Protein AF-A0A1Y2UTF8-F1 (afdb_monomer)

Secondary structure (DSSP, 8-state):
-HHHHHHHHHH-TTHHHHHHHHHHHS--SS-HHHHHHHHHHHTTSS-TTSTTTT--EEEEEETT-SSS-HHHHHHHHHHHS-GGGEEEEEESSSTTTTTTTHHHHHHHHHHHTT------

Sequence (120 aa):
MGGILQWQFDHHQGHVHSFQDTVRYGPLQNREDLWGKVCDIIAGRTQPDSPLYKSKLLVFFGQIDDVVVGKETTEDILKLLPSDRLQVEYLPGGHGFPYPNSEKIIETILSFWGSKPSVL

Nearest PDB structures (foldseek):
  7cem-assembly1_B  TM=2.918E-01  e=3.334E-01  Escherichia coli K-12
  4yhs-assembly1_A  TM=3.683E-01  e=2.190E+00  Bradyrhizobium sp. BTAi1
  5gq9-assembly1_A  TM=3.963E-01  e=4.771E+00  Thermus thermophilus HB27
  5xp8-assembly1_A  TM=4.088E-01  e=5.091E+00  Thermus thermophilus HB27

Solvent-accessible surface area (backbone atoms only — not comparable to full-atom values): 7106 Å² total; per-residue (Å²): 118,67,69,63,57,49,45,36,68,75,68,37,84,62,45,61,59,53,54,51,43,48,69,74,71,40,86,83,68,94,47,61,72,60,51,40,56,53,27,31,20,28,72,51,76,39,61,81,87,41,92,47,34,61,41,72,47,80,48,78,28,24,72,63,17,85,83,56,48,44,68,64,52,48,57,55,48,54,76,59,32,64,68,96,38,54,46,79,46,76,41,80,40,30,82,68,22,65,72,88,38,46,69,63,51,50,55,50,52,35,50,72,75,68,43,78,81,78,83,128

Mean predicted aligned error: 6.4 Å

Radius of gyration: 17.62 Å; Cα contacts (8 Å, |Δi|>4): 113; chains: 1; bounding box: 42×38×42 Å

pLDDT: mean 89.89, std 12.12, range [36.66, 98.19]

Structure (mmCIF, N/CA/C/O backbone):
data_AF-A0A1Y2UTF8-F1
#
_entry.id   AF-A0A1Y2UTF8-F1
#
loop_
_atom_site.group_PDB
_atom_site.id
_atom_site.type_symbol
_atom_site.label_atom_id
_atom_site.label_alt_id
_atom_site.label_comp_id
_atom_site.label_asym_id
_atom_site.label_entity_id
_atom_site.label_seq_id
_atom_site.pdbx_PDB_ins_code
_atom_site.Cartn_x
_atom_site.Cartn_y
_atom_site.Cartn_z
_atom_site.occupancy
_atom_site.B_iso_or_equiv
_atom_site.auth_seq_id
_atom_site.auth_comp_id
_atom_site.auth_asym_id
_atom_site.auth_atom_id
_atom_site.pdbx_PDB_model_num
ATOM 1 N N . MET A 1 1 ? 13.084 -0.216 -20.218 1.00 53.50 1 MET A N 1
ATOM 2 C CA . MET A 1 1 ? 13.405 0.165 -18.823 1.00 53.50 1 MET A CA 1
ATOM 3 C C . MET A 1 1 ? 14.834 -0.178 -18.381 1.00 53.50 1 MET A C 1
ATOM 5 O O . MET A 1 1 ? 15.335 0.524 -17.518 1.00 53.50 1 MET A O 1
ATOM 9 N N . GLY A 1 2 ? 15.536 -1.156 -18.978 1.00 65.50 2 GLY A N 1
ATOM 10 C CA . GLY A 1 2 ? 16.884 -1.550 -18.518 1.00 65.50 2 GLY A CA 1
ATOM 11 C C . GLY A 1 2 ? 17.983 -0.473 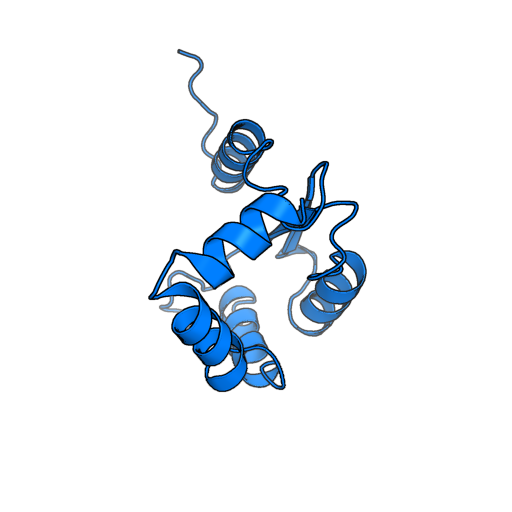-18.579 1.00 65.50 2 GLY A C 1
ATOM 12 O O . GLY A 1 2 ? 18.856 -0.466 -17.724 1.00 65.50 2 GLY A O 1
ATOM 13 N N . GLY A 1 3 ? 17.930 0.474 -19.525 1.00 80.50 3 GLY A N 1
ATOM 14 C CA . GLY A 1 3 ? 18.994 1.480 -19.688 1.00 80.50 3 GLY A CA 1
ATOM 15 C C . GLY A 1 3 ? 19.106 2.497 -18.544 1.00 80.50 3 GLY A C 1
ATOM 16 O O . GLY A 1 3 ? 20.210 2.883 -18.180 1.00 80.50 3 GLY A O 1
ATOM 17 N N . ILE A 1 4 ? 17.981 2.903 -17.946 1.00 80.31 4 ILE A N 1
ATOM 18 C CA . ILE A 1 4 ? 17.981 3.835 -16.802 1.00 80.31 4 ILE A CA 1
ATOM 19 C C . ILE A 1 4 ? 18.477 3.121 -15.545 1.00 80.31 4 ILE A C 1
ATOM 21 O O . ILE A 1 4 ? 19.287 3.679 -14.811 1.00 80.31 4 ILE A O 1
ATOM 25 N N . LEU A 1 5 ? 18.035 1.877 -15.333 1.00 80.81 5 LEU A N 1
ATOM 26 C CA . LEU A 1 5 ? 18.507 1.056 -14.221 1.00 80.81 5 LEU A CA 1
ATOM 27 C C . LEU A 1 5 ? 20.024 0.853 -14.321 1.00 80.81 5 LEU A C 1
ATOM 29 O O . LEU A 1 5 ? 20.749 1.136 -13.376 1.00 80.81 5 LEU A O 1
ATOM 33 N N . GLN A 1 6 ? 20.512 0.455 -15.499 1.00 87.62 6 GLN A N 1
ATOM 34 C CA . GLN A 1 6 ? 21.941 0.273 -15.744 1.00 87.62 6 GLN A CA 1
ATOM 35 C C . GLN A 1 6 ? 22.725 1.567 -15.498 1.00 87.62 6 GLN A C 1
ATOM 37 O O . GLN A 1 6 ? 23.738 1.547 -14.809 1.00 87.62 6 GLN A O 1
ATOM 42 N N . TRP A 1 7 ? 22.215 2.713 -15.962 1.00 91.38 7 TRP A N 1
ATOM 43 C CA . TRP A 1 7 ? 22.840 4.003 -15.677 1.00 91.38 7 TRP A CA 1
ATOM 44 C C . TRP A 1 7 ? 22.957 4.279 -14.169 1.00 91.38 7 TRP A C 1
ATOM 46 O O . TRP A 1 7 ? 23.999 4.766 -13.733 1.00 91.38 7 TRP A O 1
ATOM 56 N N . GLN A 1 8 ? 21.934 3.948 -13.368 1.00 89.75 8 GLN A N 1
ATOM 57 C CA . GLN A 1 8 ? 21.980 4.110 -11.909 1.00 89.75 8 GLN A CA 1
ATOM 58 C C . GLN A 1 8 ? 23.057 3.224 -11.275 1.00 89.75 8 GLN A C 1
ATOM 60 O O . GLN A 1 8 ? 23.785 3.700 -10.407 1.00 89.75 8 GLN A O 1
ATOM 65 N N . PHE A 1 9 ? 23.198 1.977 -11.729 1.00 87.31 9 PHE A N 1
ATOM 66 C CA . PHE A 1 9 ? 24.274 1.089 -11.280 1.00 87.31 9 PHE A CA 1
ATOM 67 C C . PHE A 1 9 ? 25.664 1.613 -11.662 1.00 87.31 9 PHE A C 1
ATOM 69 O O . PHE A 1 9 ? 26.579 1.552 -10.844 1.00 87.31 9 PHE A O 1
ATOM 76 N N . ASP A 1 10 ? 25.809 2.165 -12.865 1.00 91.94 10 ASP A N 1
ATOM 77 C CA . ASP A 1 10 ? 27.105 2.593 -13.395 1.00 91.94 10 ASP A CA 1
ATOM 78 C C . ASP A 1 10 ? 27.557 3.964 -12.858 1.00 91.94 10 ASP A C 1
ATOM 80 O O . ASP A 1 10 ? 28.753 4.202 -12.688 1.00 91.94 10 ASP A O 1
ATOM 84 N N . HIS A 1 11 ? 26.622 4.886 -12.596 1.00 92.19 11 HIS A N 1
ATOM 85 C CA . HIS A 1 11 ? 26.945 6.299 -12.344 1.00 92.19 11 HIS A CA 1
ATOM 86 C C . HIS A 1 11 ? 26.476 6.819 -10.983 1.00 92.19 11 HIS A C 1
ATOM 88 O O . HIS A 1 11 ? 27.074 7.758 -10.452 1.00 92.19 11 HIS A O 1
ATOM 94 N N . HIS A 1 12 ? 25.432 6.242 -10.383 1.00 89.69 12 HIS A N 1
ATOM 95 C CA . HIS A 1 12 ? 24.923 6.718 -9.101 1.00 89.69 12 HIS A CA 1
ATOM 96 C C . HIS A 1 12 ? 25.586 5.955 -7.949 1.00 89.69 12 HIS A C 1
ATOM 98 O O . HIS A 1 12 ? 25.115 4.901 -7.526 1.00 89.69 12 HIS A O 1
ATOM 104 N N . GLN A 1 13 ? 26.659 6.529 -7.394 1.00 90.94 13 GLN A N 1
ATOM 105 C CA . GLN A 1 13 ? 27.495 5.910 -6.349 1.00 90.94 13 GLN A CA 1
ATOM 106 C C . GLN A 1 13 ? 26.706 5.407 -5.124 1.00 90.94 13 GLN A C 1
ATOM 108 O O . GLN A 1 13 ? 27.098 4.434 -4.488 1.00 90.94 13 GLN A O 1
ATOM 113 N N . GLY A 1 14 ? 25.566 6.030 -4.802 1.00 90.88 14 GLY A N 1
ATOM 114 C CA . GLY A 1 1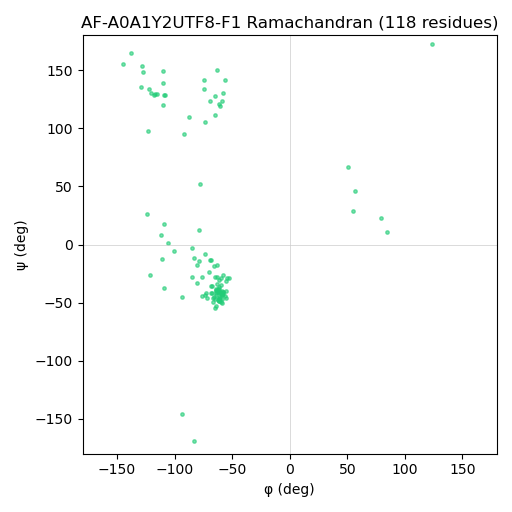4 ? 24.706 5.587 -3.701 1.00 90.88 14 GLY A CA 1
ATOM 115 C C . GLY A 1 14 ? 23.779 4.414 -4.037 1.00 90.88 14 GLY A C 1
ATOM 116 O O . GLY A 1 14 ? 23.263 3.778 -3.127 1.00 90.88 14 GLY A O 1
ATOM 117 N N . HIS A 1 15 ? 23.542 4.109 -5.318 1.00 89.75 15 HIS A N 1
ATOM 118 C CA . HIS A 1 15 ? 22.450 3.218 -5.728 1.00 89.75 15 HIS A CA 1
ATOM 119 C C . HIS A 1 15 ? 22.679 1.781 -5.261 1.00 89.75 15 HIS A C 1
ATOM 121 O O . HIS A 1 15 ? 21.782 1.175 -4.682 1.00 89.75 15 HIS A O 1
ATOM 127 N N . VAL A 1 16 ? 23.897 1.265 -5.451 1.00 89.25 16 VAL A N 1
ATOM 128 C CA . VAL A 1 16 ? 24.257 -0.104 -5.056 1.00 89.25 16 VAL A CA 1
ATOM 129 C C . VAL A 1 16 ? 24.088 -0.299 -3.552 1.00 89.25 16 VAL A C 1
ATOM 131 O O . VAL A 1 16 ? 23.463 -1.268 -3.126 1.00 89.25 16 VAL A O 1
ATOM 134 N N . HIS A 1 17 ? 24.594 0.639 -2.749 1.00 90.94 17 HIS A N 1
ATOM 135 C CA . HIS A 1 17 ? 24.482 0.573 -1.294 1.00 90.94 17 HIS A CA 1
ATOM 136 C C . HIS A 1 17 ? 23.031 0.678 -0.830 1.00 90.94 17 HIS A C 1
ATOM 138 O O . HIS A 1 17 ? 22.582 -0.159 -0.053 1.00 90.94 17 HIS A O 1
ATOM 144 N N . SER A 1 18 ? 22.264 1.636 -1.360 1.00 88.44 18 SER A N 1
ATOM 145 C CA . SER A 1 18 ? 20.845 1.761 -1.022 1.00 88.44 18 SER A CA 1
ATOM 146 C C . SER A 1 18 ? 20.060 0.501 -1.387 1.00 88.44 18 SER A C 1
ATOM 148 O O . SER A 1 18 ? 19.275 0.024 -0.575 1.00 88.44 18 SER A O 1
ATOM 150 N N . PHE A 1 19 ? 20.302 -0.091 -2.560 1.00 86.19 19 PHE A N 1
ATOM 151 C CA . PHE A 1 19 ? 19.653 -1.340 -2.956 1.00 86.19 19 PHE A CA 1
ATOM 152 C C . PHE A 1 19 ? 20.007 -2.492 -2.002 1.00 86.19 19 PHE A C 1
ATOM 154 O O . PHE A 1 19 ? 19.114 -3.173 -1.499 1.00 86.19 19 PHE A O 1
ATOM 161 N N . GLN A 1 20 ? 21.288 -2.678 -1.675 1.00 88.62 20 GLN A N 1
ATOM 162 C CA . GLN A 1 20 ? 21.722 -3.697 -0.710 1.00 88.62 20 GLN A CA 1
ATOM 163 C C . GLN A 1 20 ? 21.067 -3.516 0.663 1.00 88.62 20 GLN A C 1
ATOM 165 O O . GLN A 1 20 ? 20.628 -4.494 1.271 1.00 88.62 20 GLN A O 1
ATOM 170 N N . ASP A 1 21 ? 20.953 -2.276 1.131 1.00 90.31 21 ASP A N 1
ATOM 171 C CA . ASP A 1 21 ? 20.328 -1.963 2.410 1.00 90.31 21 ASP A CA 1
ATOM 172 C C . ASP A 1 21 ? 18.825 -2.256 2.404 1.00 90.31 21 ASP A C 1
ATOM 174 O O . ASP A 1 21 ? 18.312 -2.767 3.400 1.00 90.31 21 ASP A O 1
ATOM 178 N N . THR A 1 22 ? 18.116 -2.039 1.287 1.00 84.88 22 THR A N 1
ATOM 179 C CA . THR A 1 22 ? 16.706 -2.465 1.180 1.00 84.88 22 THR A CA 1
ATOM 180 C C . THR A 1 22 ? 16.551 -3.975 1.314 1.00 84.88 22 THR A C 1
ATOM 182 O O . THR A 1 22 ? 15.609 -4.432 1.954 1.00 84.88 22 THR A O 1
ATOM 185 N N . VAL A 1 23 ? 17.497 -4.758 0.791 1.00 84.44 23 VAL A N 1
ATOM 186 C CA . VAL A 1 23 ? 17.468 -6.220 0.920 1.00 84.44 23 VAL A CA 1
ATOM 187 C C . VAL A 1 23 ? 17.820 -6.652 2.342 1.00 84.44 23 VAL A C 1
ATOM 189 O O . VAL A 1 23 ? 17.171 -7.530 2.907 1.00 84.44 23 VAL A O 1
ATOM 192 N N . ARG A 1 24 ? 18.846 -6.038 2.938 1.00 83.69 24 ARG A N 1
ATOM 193 C CA . ARG A 1 24 ? 19.374 -6.438 4.247 1.00 83.69 24 ARG A CA 1
ATOM 194 C C . ARG A 1 24 ? 18.499 -5.981 5.411 1.00 83.69 24 ARG A C 1
ATOM 196 O O . ARG A 1 24 ? 18.299 -6.740 6.356 1.00 83.69 24 ARG A O 1
ATOM 203 N N . TYR A 1 25 ? 18.046 -4.735 5.376 1.00 83.69 25 TYR A N 1
ATOM 204 C CA . TYR A 1 25 ? 17.350 -4.090 6.490 1.00 83.69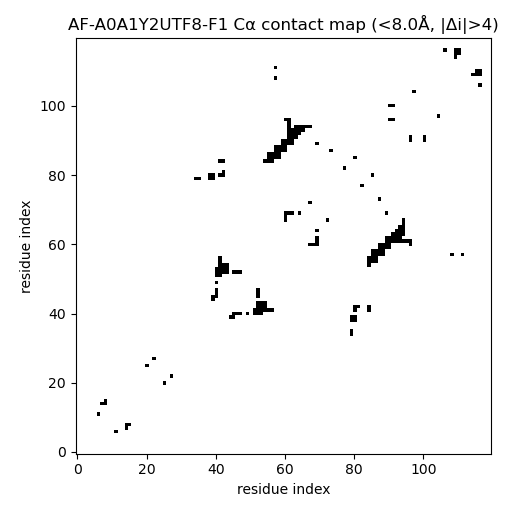 25 TYR A CA 1
ATOM 205 C C . TYR A 1 25 ? 15.873 -3.840 6.199 1.00 83.69 25 TYR A C 1
ATOM 207 O O . TYR A 1 25 ? 15.117 -3.528 7.121 1.00 83.69 25 TYR A O 1
ATOM 215 N N . GLY A 1 26 ? 15.444 -3.983 4.943 1.00 77.94 26 GLY A N 1
ATOM 216 C CA . GLY A 1 26 ? 14.052 -3.798 4.575 1.00 77.94 26 GLY A CA 1
ATOM 217 C C . GLY A 1 26 ? 13.133 -4.818 5.252 1.00 77.94 26 GLY A C 1
ATOM 218 O O . GLY A 1 26 ? 13.523 -5.954 5.546 1.00 77.94 26 GLY A O 1
ATOM 219 N N . PRO A 1 27 ? 11.874 -4.442 5.512 1.00 75.00 27 PRO A N 1
ATOM 220 C CA . PRO A 1 27 ? 10.878 -5.331 6.090 1.00 75.00 27 PRO A CA 1
ATOM 221 C C . PRO A 1 27 ? 10.310 -6.307 5.038 1.00 75.00 27 PRO A C 1
ATOM 223 O O . PRO A 1 27 ? 9.100 -6.401 4.884 1.00 75.00 27 PRO A O 1
ATOM 226 N N . LEU A 1 28 ? 11.175 -7.020 4.308 1.00 69.88 28 LEU A N 1
ATOM 227 C CA . LEU A 1 28 ? 10.790 -7.816 3.134 1.00 69.88 28 LEU A CA 1
ATOM 228 C C . LEU A 1 28 ? 10.100 -9.146 3.469 1.00 69.88 28 LEU A C 1
ATOM 230 O O . LEU A 1 28 ? 9.333 -9.649 2.659 1.00 69.88 28 LEU A O 1
ATOM 234 N N . GLN A 1 29 ? 10.391 -9.742 4.629 1.00 77.12 29 GLN A N 1
ATOM 235 C CA . GLN A 1 29 ? 9.881 -11.062 5.020 1.00 77.12 29 GLN A CA 1
ATOM 236 C C . GLN A 1 29 ? 9.602 -11.127 6.524 1.00 77.12 29 GLN A C 1
ATOM 238 O O . GLN A 1 29 ? 10.242 -10.413 7.304 1.00 77.12 29 GLN A O 1
ATOM 243 N N . ASN A 1 30 ? 8.698 -12.028 6.924 1.00 81.62 30 ASN A N 1
ATOM 244 C CA . ASN A 1 30 ? 8.388 -12.364 8.320 1.00 81.62 30 ASN A CA 1
ATOM 245 C C . ASN A 1 30 ? 7.963 -11.143 9.159 1.00 81.62 30 ASN A C 1
ATOM 247 O O . ASN A 1 30 ? 8.491 -10.894 10.248 1.00 81.62 30 ASN A O 1
ATOM 251 N N . ARG A 1 31 ? 7.071 -10.309 8.612 1.00 85.56 31 ARG A N 1
ATOM 252 C CA . ARG A 1 31 ? 6.583 -9.071 9.254 1.00 85.56 31 ARG A CA 1
ATOM 253 C C . ARG A 1 31 ? 5.114 -9.136 9.657 1.00 85.56 31 ARG A C 1
ATOM 255 O O . ARG A 1 31 ? 4.572 -8.129 10.110 1.00 85.56 31 ARG A O 1
ATOM 262 N N . GLU A 1 32 ? 4.493 -10.300 9.546 1.00 87.50 32 GLU A N 1
ATOM 263 C CA . GLU A 1 32 ? 3.093 -10.556 9.868 1.00 87.50 32 GLU A CA 1
ATOM 264 C C . GLU A 1 32 ? 2.772 -10.149 11.310 1.00 87.50 32 GLU A C 1
ATOM 266 O O . GLU A 1 32 ? 1.760 -9.498 11.536 1.00 87.50 32 GLU A O 1
ATOM 271 N N . ASP A 1 33 ? 3.667 -10.407 12.270 1.00 91.19 33 ASP A N 1
ATOM 272 C CA . ASP A 1 33 ? 3.483 -9.997 13.672 1.00 91.19 33 ASP A CA 1
ATOM 273 C C . ASP A 1 33 ? 3.389 -8.473 13.843 1.00 91.19 33 ASP A C 1
ATOM 275 O O . ASP A 1 33 ? 2.627 -7.964 14.669 1.00 91.19 33 ASP A O 1
ATOM 279 N N . LEU A 1 34 ? 4.189 -7.720 13.081 1.00 90.81 34 LEU A N 1
ATOM 280 C CA . LEU A 1 34 ? 4.171 -6.259 13.122 1.00 90.81 34 LEU A CA 1
ATOM 281 C C . LEU A 1 34 ? 2.892 -5.728 12.470 1.00 90.81 34 LEU A C 1
ATOM 283 O O . LEU A 1 34 ? 2.215 -4.876 13.047 1.00 90.81 34 LEU A O 1
ATOM 287 N N . TRP A 1 35 ? 2.543 -6.265 11.301 1.00 91.56 35 TRP A N 1
ATOM 288 C CA . TRP A 1 35 ? 1.310 -5.923 10.599 1.00 91.56 35 TRP A CA 1
ATOM 289 C C . TRP A 1 35 ? 0.066 -6.288 11.407 1.00 91.56 35 TRP A C 1
ATOM 291 O O . TRP A 1 35 ? -0.870 -5.495 11.452 1.00 91.56 35 TRP A O 1
ATOM 301 N N . GLY A 1 36 ? 0.078 -7.417 12.115 1.00 94.88 36 GLY A N 1
ATOM 302 C CA . GLY A 1 36 ? -0.988 -7.844 13.016 1.00 94.88 36 GLY A CA 1
ATOM 303 C C . GLY A 1 36 ? -1.231 -6.822 14.121 1.00 94.88 36 GLY A C 1
ATOM 304 O O . GLY A 1 36 ? -2.362 -6.378 14.300 1.00 94.88 36 GLY A O 1
ATOM 305 N N . LYS A 1 37 ? -0.166 -6.336 14.775 1.00 95.38 37 LYS A N 1
ATOM 306 C CA . LYS A 1 37 ? -0.273 -5.272 15.790 1.00 95.38 37 LYS A CA 1
ATOM 307 C C . LYS A 1 37 ? -0.883 -3.992 15.223 1.00 95.38 37 LYS A C 1
ATOM 309 O O . LYS A 1 37 ? -1.737 -3.393 15.868 1.00 95.38 37 LYS A O 1
ATOM 314 N N . VAL A 1 38 ? -0.473 -3.568 14.027 1.00 94.94 38 VAL A N 1
ATOM 315 C CA . VAL A 1 38 ? -1.040 -2.373 13.376 1.00 94.94 38 VAL A CA 1
ATOM 316 C C . VAL A 1 38 ? -2.513 -2.597 13.019 1.00 94.94 38 VAL A C 1
ATOM 318 O O . VAL A 1 38 ? -3.354 -1.753 13.329 1.00 94.94 38 VAL A O 1
ATOM 321 N N . CYS A 1 39 ? -2.848 -3.751 12.441 1.00 96.38 39 CYS A N 1
ATOM 322 C CA . CYS A 1 39 ? -4.219 -4.115 12.091 1.00 96.38 39 CYS A CA 1
ATOM 323 C C . CYS A 1 39 ? -5.119 -4.221 13.326 1.00 96.38 39 CYS A C 1
ATOM 325 O O . CYS A 1 39 ? -6.280 -3.833 13.255 1.00 96.38 39 CYS A O 1
ATOM 327 N N . ASP A 1 40 ? -4.599 -4.671 14.468 1.00 97.19 40 ASP A N 1
ATOM 328 C CA . ASP A 1 40 ? -5.330 -4.695 15.735 1.00 97.19 40 ASP A CA 1
ATOM 329 C C . ASP A 1 40 ? -5.700 -3.294 16.221 1.00 97.19 40 ASP A C 1
ATOM 331 O O . ASP A 1 40 ? -6.817 -3.091 16.704 1.00 97.19 40 ASP A O 1
ATOM 335 N N . ILE A 1 41 ? -4.806 -2.314 16.065 1.00 97.69 41 ILE A N 1
ATOM 336 C CA . ILE A 1 41 ? -5.106 -0.915 16.395 1.00 97.69 41 ILE A CA 1
ATOM 337 C C . ILE A 1 41 ? -6.181 -0.382 15.438 1.00 97.69 41 ILE A C 1
ATOM 339 O O . ILE A 1 41 ? -7.206 0.132 15.889 1.00 97.69 41 ILE A O 1
ATOM 343 N N . ILE A 1 42 ? -6.004 -0.577 14.123 1.00 97.19 42 ILE A N 1
ATOM 344 C CA . ILE A 1 42 ? -6.968 -0.146 13.091 1.00 97.19 42 ILE A C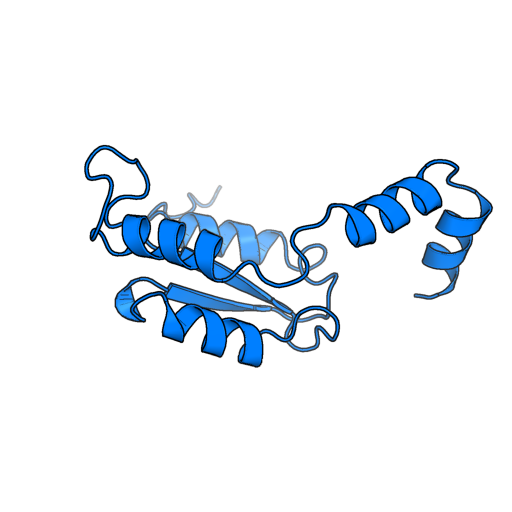A 1
ATOM 345 C C . ILE A 1 42 ? -8.346 -0.777 13.333 1.00 97.19 42 ILE A C 1
ATOM 347 O O . ILE A 1 42 ? -9.366 -0.090 13.277 1.00 97.19 42 ILE A O 1
ATOM 351 N N . ALA A 1 43 ? -8.391 -2.065 13.678 1.00 96.56 43 ALA A N 1
ATOM 352 C CA . ALA A 1 43 ? -9.612 -2.793 14.006 1.00 96.56 43 ALA A CA 1
ATOM 353 C C . ALA A 1 43 ? -10.271 -2.335 15.320 1.00 96.56 43 ALA A C 1
ATOM 355 O O . ALA A 1 43 ? -11.431 -2.665 15.575 1.00 96.56 43 ALA A O 1
ATOM 356 N N . GLY A 1 44 ? -9.562 -1.561 16.143 1.00 96.44 44 GLY A N 1
ATOM 357 C CA . GLY A 1 44 ? -10.033 -1.090 17.440 1.00 96.44 44 GLY A CA 1
ATOM 358 C C . GLY A 1 44 ? -9.938 -2.136 18.553 1.00 96.44 44 GLY A C 1
ATOM 359 O O . GLY A 1 44 ? -10.675 -2.047 19.537 1.00 96.44 44 GLY A O 1
ATOM 360 N N . ARG A 1 45 ? -9.060 -3.134 18.396 1.00 96.81 45 ARG A N 1
ATOM 361 C CA . ARG A 1 45 ? -8.806 -4.203 19.375 1.00 96.81 45 ARG A CA 1
ATOM 362 C C . ARG A 1 45 ? -7.787 -3.791 20.437 1.00 96.81 45 ARG A C 1
ATOM 364 O O . ARG A 1 45 ? -7.854 -4.278 21.560 1.00 96.81 45 ARG A O 1
ATOM 371 N N . THR A 1 46 ? -6.865 -2.887 20.104 1.00 97.06 46 THR A N 1
ATOM 372 C CA . THR A 1 46 ? -5.813 -2.401 21.012 1.00 97.06 46 THR A CA 1
ATOM 373 C C . THR A 1 46 ? -5.612 -0.887 20.884 1.00 97.06 46 THR A C 1
ATOM 375 O O . THR A 1 46 ? -6.078 -0.282 19.925 1.00 97.06 46 THR A O 1
ATOM 378 N N . GLN A 1 47 ? -4.926 -0.278 21.860 1.00 96.50 47 GLN A N 1
ATOM 379 C CA . GLN A 1 47 ? -4.500 1.135 21.867 1.00 96.50 47 GLN A CA 1
ATOM 380 C C . GLN A 1 47 ? -5.622 2.153 21.547 1.00 96.50 47 GLN A C 1
ATOM 382 O O . GLN A 1 47 ? -5.556 2.824 20.517 1.00 96.50 47 GLN A O 1
ATOM 387 N N . PRO A 1 48 ? -6.637 2.302 22.424 1.00 96.81 48 PRO A N 1
ATOM 388 C CA . PRO A 1 48 ? -7.763 3.224 22.219 1.00 96.81 48 PRO A CA 1
ATOM 389 C C . PRO A 1 48 ? -7.363 4.693 22.040 1.00 96.81 48 PRO A C 1
ATOM 391 O O . PRO A 1 48 ? -8.071 5.430 21.362 1.00 96.81 48 PRO A O 1
ATOM 394 N N . ASP A 1 49 ? -6.220 5.097 22.595 1.00 97.1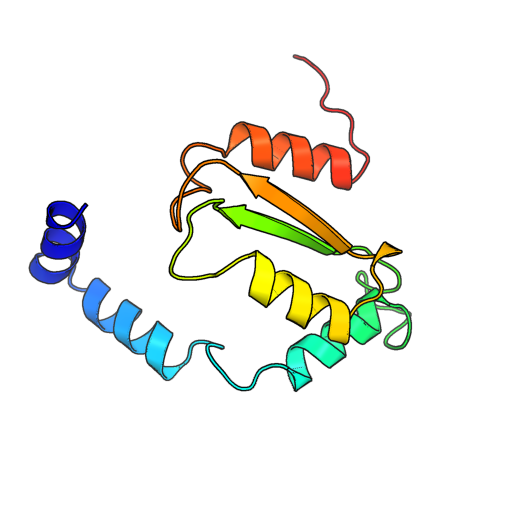9 49 ASP A N 1
ATOM 395 C CA . ASP A 1 49 ? -5.710 6.469 22.502 1.00 97.19 49 ASP A CA 1
ATOM 396 C C . ASP A 1 49 ? -4.908 6.733 21.211 1.00 97.19 49 ASP A C 1
ATOM 398 O O . ASP A 1 49 ? -4.449 7.849 20.972 1.00 97.19 49 ASP A O 1
ATOM 402 N N . SER A 1 50 ? -4.704 5.713 20.368 1.00 97.06 50 SER A N 1
ATOM 403 C CA . SER A 1 50 ? -3.985 5.857 19.101 1.00 97.06 50 SER A CA 1
ATOM 404 C C . SER A 1 50 ? -4.843 6.575 18.053 1.00 97.06 50 SER A C 1
ATOM 406 O O . SER A 1 50 ? -6.020 6.243 17.905 1.00 97.06 50 SER A O 1
ATOM 408 N N . PRO A 1 51 ? -4.271 7.464 17.216 1.00 94.12 51 PRO A N 1
ATOM 409 C CA . PRO A 1 51 ? -4.993 8.055 16.084 1.00 94.12 51 PRO A CA 1
ATOM 410 C C . PRO A 1 51 ? -5.430 7.015 15.041 1.00 94.12 51 PRO A C 1
ATOM 412 O O . PRO A 1 51 ? -6.306 7.285 14.223 1.00 94.12 51 PRO A O 1
ATOM 415 N N . LEU A 1 52 ? -4.832 5.820 15.059 1.00 95.19 52 LEU A N 1
ATOM 416 C CA . LEU A 1 52 ? -5.234 4.714 14.195 1.00 95.19 52 LEU A CA 1
ATOM 417 C C . LEU A 1 52 ? -6.425 3.929 14.761 1.00 95.19 52 LEU A C 1
ATOM 419 O O . LEU A 1 52 ? -6.992 3.109 14.035 1.00 95.19 52 LEU A O 1
ATOM 423 N N . TYR A 1 53 ? -6.809 4.145 16.023 1.00 97.06 53 TYR A N 1
ATOM 424 C CA . TYR A 1 53 ? -7.882 3.397 16.667 1.00 97.06 53 TYR A CA 1
ATOM 425 C C . TYR A 1 53 ? -9.190 3.547 15.899 1.00 97.06 53 TYR A C 1
ATOM 427 O O . TYR A 1 53 ? -9.680 4.650 15.661 1.00 97.06 53 TYR A O 1
ATOM 435 N N . LYS A 1 54 ? -9.768 2.411 15.505 1.00 95.19 54 LYS A N 1
ATOM 436 C CA . LYS A 1 54 ? -10.977 2.358 14.677 1.00 95.19 54 LYS A CA 1
ATOM 437 C C . LYS A 1 54 ? -10.873 3.143 13.352 1.00 95.19 54 LYS A C 1
ATOM 439 O O . LYS A 1 54 ? -11.911 3.534 12.815 1.00 95.19 54 LYS A O 1
ATOM 444 N N . SER A 1 55 ? -9.684 3.281 12.775 1.00 95.31 55 SER A N 1
ATOM 445 C CA . SER A 1 55 ? -9.483 3.898 11.456 1.00 95.31 55 SER A CA 1
ATOM 446 C C . SER A 1 55 ? -9.716 2.915 10.287 1.00 95.31 55 SER A C 1
ATOM 448 O O . SER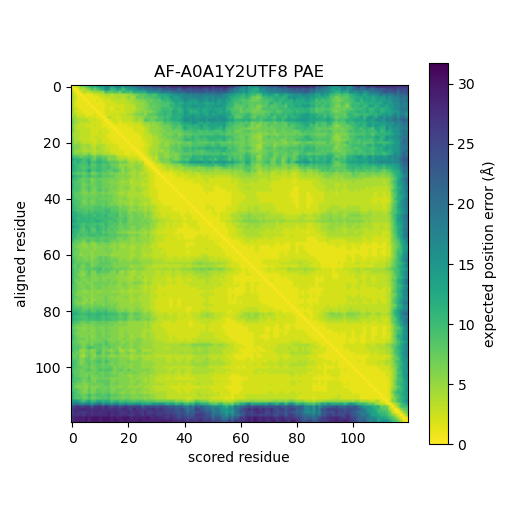 A 1 55 ? -10.263 1.820 10.470 1.00 95.31 55 SER A O 1
ATOM 450 N N . LYS A 1 56 ? -9.344 3.325 9.068 1.00 95.38 56 LYS A N 1
ATOM 451 C CA . LYS A 1 56 ? -9.396 2.524 7.836 1.00 95.38 56 LYS A CA 1
ATOM 452 C C . LYS A 1 56 ? -8.035 2.551 7.137 1.00 95.38 56 LYS A C 1
ATOM 454 O O . LYS A 1 56 ? -7.305 3.532 7.259 1.00 95.38 56 LYS A O 1
ATOM 459 N N . LEU A 1 57 ? -7.739 1.509 6.367 1.00 96.12 57 LEU A N 1
ATOM 460 C CA . LEU A 1 57 ? -6.546 1.382 5.536 1.00 96.12 57 LEU A CA 1
ATOM 461 C C . LEU A 1 57 ? -6.922 1.506 4.054 1.00 96.12 57 LEU A C 1
ATOM 463 O O . LEU A 1 57 ? -7.806 0.794 3.584 1.00 96.12 57 LEU A O 1
ATOM 467 N N . LEU A 1 58 ? -6.231 2.385 3.330 1.00 97.19 58 LEU A N 1
ATOM 468 C CA . LEU A 1 58 ? -6.295 2.503 1.873 1.00 97.19 58 LEU A CA 1
ATOM 469 C C . LEU A 1 58 ? -4.981 1.992 1.279 1.00 97.19 58 LEU A C 1
ATOM 471 O O . LEU A 1 58 ? -3.912 2.442 1.692 1.00 97.19 58 LEU A O 1
ATOM 475 N N . VAL A 1 59 ? -5.059 1.077 0.314 1.00 97.12 59 VAL A N 1
ATOM 476 C CA . VAL A 1 59 ? -3.890 0.502 -0.365 1.00 97.12 59 VAL A CA 1
ATOM 477 C C . VAL A 1 59 ? -4.069 0.604 -1.874 1.00 97.12 59 VAL A C 1
ATOM 479 O O . VAL A 1 59 ? -5.137 0.296 -2.399 1.00 97.12 59 VAL A O 1
ATOM 482 N N . PHE A 1 60 ? -3.013 1.018 -2.571 1.00 98.19 60 PHE A N 1
ATOM 483 C CA . PHE A 1 60 ? -2.976 1.077 -4.029 1.00 98.19 60 PHE A CA 1
ATOM 484 C C . PHE A 1 60 ? -2.033 0.011 -4.578 1.00 98.19 60 PHE A C 1
ATOM 486 O O . PHE A 1 60 ? -0.928 -0.154 -4.061 1.00 98.19 60 PHE A O 1
ATOM 493 N N . PHE A 1 61 ? -2.438 -0.643 -5.662 1.00 98.06 61 PHE A N 1
ATOM 494 C CA . PHE A 1 61 ? -1.608 -1.586 -6.404 1.00 98.06 61 PHE A CA 1
ATOM 495 C C . PHE A 1 61 ? -1.562 -1.234 -7.888 1.00 98.06 61 PHE A C 1
ATOM 497 O O . PHE A 1 61 ? -2.544 -0.757 -8.461 1.00 98.06 61 PHE A O 1
ATOM 504 N N . GLY A 1 62 ? -0.433 -1.529 -8.530 1.00 97.81 62 GLY A N 1
ATOM 505 C CA . GLY A 1 62 ? -0.350 -1.570 -9.984 1.00 97.81 62 GLY A CA 1
ATOM 506 C C . GLY A 1 62 ? -1.034 -2.832 -10.508 1.00 97.81 62 GLY A C 1
ATOM 507 O O . GLY A 1 62 ? -0.816 -3.924 -9.989 1.00 97.81 62 GLY A O 1
ATOM 508 N N . GLN A 1 63 ? -1.866 -2.703 -11.540 1.00 97.31 63 GLN A N 1
ATOM 509 C CA . GLN A 1 63 ? -2.585 -3.835 -12.144 1.00 97.31 63 GLN A CA 1
ATOM 510 C C . GLN A 1 63 ? -1.661 -4.929 -12.693 1.00 97.31 63 GLN A C 1
ATOM 512 O O . GLN A 1 63 ? -2.061 -6.089 -12.755 1.00 97.31 63 GLN A O 1
ATOM 517 N N . ILE A 1 64 ? -0.454 -4.552 -13.118 1.00 96.81 64 ILE A N 1
ATOM 518 C CA . ILE A 1 64 ? 0.543 -5.457 -13.701 1.00 96.81 64 ILE A CA 1
ATOM 519 C C . ILE A 1 64 ? 1.872 -5.398 -12.934 1.00 96.81 64 ILE A C 1
ATOM 521 O O . ILE A 1 64 ? 2.930 -5.592 -13.526 1.00 96.81 64 ILE A O 1
ATOM 525 N N . ASP A 1 65 ? 1.836 -5.047 -11.643 1.00 96.31 65 ASP A N 1
ATOM 526 C CA . ASP A 1 65 ? 3.023 -5.059 -10.781 1.00 96.31 65 ASP A CA 1
ATOM 527 C C . ASP A 1 65 ? 3.470 -6.509 -10.531 1.00 96.31 65 ASP A C 1
ATOM 529 O O . ASP A 1 65 ? 2.686 -7.343 -10.077 1.00 96.31 65 ASP A O 1
ATOM 533 N N . ASP A 1 66 ? 4.723 -6.803 -10.871 1.00 92.75 66 ASP A N 1
ATOM 534 C CA . ASP A 1 66 ? 5.377 -8.101 -10.718 1.00 92.75 66 ASP A CA 1
ATOM 535 C C . ASP A 1 66 ? 6.303 -8.170 -9.491 1.00 92.75 66 ASP A C 1
ATOM 537 O O . ASP A 1 66 ? 6.818 -9.240 -9.168 1.00 92.75 66 ASP A O 1
ATOM 541 N N . VAL A 1 67 ? 6.492 -7.052 -8.784 1.00 90.25 67 VAL A N 1
ATOM 542 C CA . VAL A 1 67 ? 7.256 -6.963 -7.534 1.00 90.25 67 VAL A CA 1
ATOM 543 C C . VAL A 1 67 ? 6.327 -7.116 -6.332 1.00 90.25 67 VAL A C 1
ATOM 545 O O . VAL A 1 67 ? 6.639 -7.858 -5.402 1.00 90.25 67 VAL A O 1
ATOM 548 N N . VAL A 1 68 ? 5.180 -6.426 -6.345 1.00 91.50 68 VAL A N 1
ATOM 549 C CA . VAL A 1 68 ? 4.151 -6.509 -5.296 1.00 91.50 68 VAL A CA 1
ATOM 550 C C . VAL A 1 68 ? 2.823 -6.919 -5.921 1.00 91.50 68 VAL A C 1
ATOM 552 O O . VAL A 1 68 ? 2.070 -6.092 -6.437 1.00 91.50 68 VAL A O 1
ATOM 555 N N . VAL A 1 69 ? 2.511 -8.214 -5.851 1.00 94.88 69 VAL A N 1
ATOM 556 C CA . VAL A 1 69 ? 1.281 -8.760 -6.432 1.00 94.88 69 VAL A CA 1
ATOM 557 C C . VAL A 1 69 ? 0.088 -8.355 -5.569 1.00 94.88 69 VAL A C 1
ATOM 559 O O . VAL A 1 69 ? -0.142 -8.893 -4.482 1.00 94.88 69 VAL A O 1
ATOM 562 N N . GLY A 1 70 ? -0.697 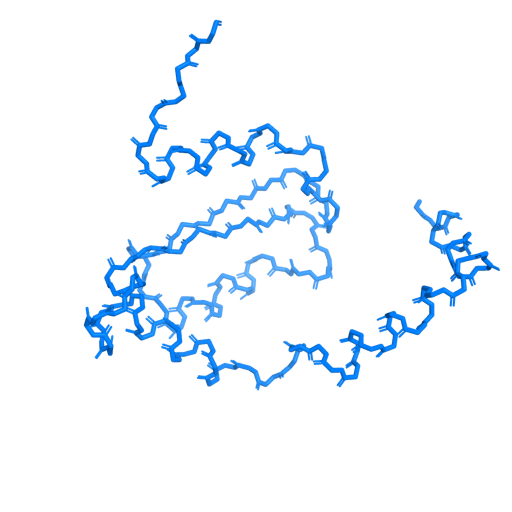-7.394 -6.060 1.00 95.50 70 GLY A N 1
ATOM 563 C CA . GLY A 1 70 ? -1.773 -6.779 -5.281 1.00 95.50 70 GLY A CA 1
ATOM 564 C C . GLY A 1 70 ? -2.844 -7.758 -4.806 1.00 95.50 70 GLY A C 1
ATOM 565 O O . GLY A 1 70 ? -3.334 -7.633 -3.685 1.00 95.50 70 GLY A O 1
ATOM 566 N N . LYS A 1 71 ? -3.162 -8.778 -5.612 1.00 96.06 71 LYS A N 1
ATOM 567 C CA . LYS A 1 71 ? -4.139 -9.807 -5.238 1.00 96.06 71 LYS A CA 1
ATOM 568 C C . LYS A 1 71 ? -3.669 -10.623 -4.029 1.00 96.06 71 LYS A C 1
ATOM 570 O O . LYS A 1 71 ? -4.393 -10.699 -3.044 1.00 96.06 71 LYS A O 1
ATOM 575 N N . GLU A 1 72 ? -2.458 -11.169 -4.092 1.00 95.12 72 GLU A N 1
ATOM 576 C CA . GLU A 1 72 ? -1.854 -11.960 -3.008 1.00 95.12 72 GLU A CA 1
ATOM 577 C C . GLU A 1 72 ? -1.700 -11.108 -1.742 1.00 95.12 72 GLU A C 1
ATOM 579 O O . GLU A 1 72 ? -2.136 -11.493 -0.660 1.00 95.12 72 GLU A O 1
ATOM 584 N N . THR A 1 73 ? -1.213 -9.875 -1.904 1.00 93.69 73 THR A N 1
ATOM 585 C CA . THR A 1 73 ? -1.060 -8.929 -0.790 1.00 93.69 73 THR A CA 1
ATOM 586 C C . THR A 1 73 ? -2.408 -8.586 -0.144 1.00 93.69 73 THR A C 1
ATOM 588 O O . THR A 1 73 ? -2.515 -8.503 1.078 1.00 93.69 73 THR A O 1
ATOM 591 N N . THR A 1 74 ? -3.465 -8.401 -0.942 1.00 95.56 74 THR A N 1
ATOM 592 C CA . THR A 1 74 ? -4.820 -8.142 -0.428 1.00 95.56 74 THR A CA 1
ATOM 593 C C . THR A 1 74 ? -5.346 -9.336 0.364 1.00 95.56 74 THR A C 1
ATOM 595 O O . THR A 1 74 ? -5.916 -9.149 1.439 1.00 95.56 74 THR A O 1
ATOM 598 N N . GLU A 1 75 ? -5.144 -10.557 -0.138 1.00 95.62 75 GLU A N 1
ATOM 599 C CA . GLU A 1 75 ? -5.517 -11.787 0.567 1.00 95.62 75 GLU A CA 1
ATOM 600 C C . GLU A 1 75 ? -4.805 -11.892 1.923 1.00 95.62 75 GLU A C 1
ATOM 602 O O . GLU A 1 75 ? -5.437 -12.253 2.916 1.00 95.62 75 GLU A O 1
ATOM 607 N N . ASP A 1 76 ? -3.529 -11.510 2.000 1.00 93.62 76 ASP A N 1
ATOM 608 C CA . ASP A 1 76 ? -2.772 -11.492 3.254 1.00 93.62 76 ASP A CA 1
ATOM 609 C C . ASP A 1 76 ? -3.260 -10.421 4.236 1.00 93.62 76 ASP A C 1
ATOM 611 O O . ASP A 1 76 ? -3.435 -10.711 5.422 1.00 93.62 76 ASP A O 1
ATOM 615 N N . ILE A 1 77 ? -3.567 -9.207 3.765 1.00 94.19 77 ILE A N 1
ATOM 616 C CA . ILE A 1 77 ? -4.128 -8.148 4.621 1.00 94.19 77 ILE A CA 1
ATOM 617 C C . ILE A 1 77 ? -5.474 -8.590 5.204 1.00 94.19 77 ILE A C 1
ATOM 619 O O . ILE A 1 77 ? -5.725 -8.385 6.393 1.00 94.19 77 ILE A O 1
ATOM 623 N N . LEU A 1 78 ? -6.329 -9.230 4.403 1.00 96.12 78 LEU A N 1
ATOM 624 C CA . LEU A 1 78 ? -7.652 -9.690 4.835 1.00 96.12 78 LEU A CA 1
ATOM 625 C C . LEU A 1 78 ? -7.601 -10.802 5.896 1.00 96.12 78 LEU A C 1
ATOM 627 O O . LEU A 1 78 ? -8.580 -10.993 6.617 1.00 96.12 78 LEU A O 1
ATOM 631 N N . LYS A 1 79 ? -6.468 -11.501 6.056 1.00 95.38 79 LYS A N 1
ATOM 632 C CA . LYS A 1 79 ? -6.255 -12.426 7.187 1.00 95.38 79 LYS A CA 1
ATOM 633 C C . LYS A 1 79 ? -6.102 -11.685 8.522 1.00 95.38 79 LYS A C 1
ATOM 635 O O . LYS A 1 79 ? -6.345 -12.275 9.571 1.00 95.38 79 LYS A O 1
ATOM 640 N N . LEU A 1 80 ? -5.699 -10.411 8.495 1.00 94.94 80 LEU A N 1
ATOM 641 C CA . LEU A 1 80 ? -5.369 -9.609 9.681 1.00 94.94 80 LEU A CA 1
ATOM 642 C C . LEU A 1 80 ? -6.407 -8.512 9.967 1.00 94.94 80 LEU A C 1
ATOM 644 O O . LEU A 1 80 ? -6.725 -8.224 11.131 1.00 94.94 80 LEU A O 1
ATOM 648 N N . LEU A 1 81 ? -6.938 -7.892 8.913 1.00 95.88 81 LEU A N 1
ATOM 649 C CA . LEU A 1 81 ? -7.822 -6.736 8.981 1.00 95.88 81 LEU A CA 1
ATOM 650 C C . LEU A 1 81 ? -9.210 -7.064 8.404 1.00 95.88 81 LEU A C 1
ATOM 652 O O . LEU A 1 81 ? -9.305 -7.545 7.276 1.00 95.88 81 LEU A O 1
ATOM 656 N N . PRO A 1 82 ? -10.299 -6.761 9.136 1.00 91.25 82 PRO A N 1
ATOM 657 C CA . PRO A 1 82 ? -11.655 -6.879 8.611 1.00 91.25 82 PRO A CA 1
ATOM 658 C C . PRO A 1 82 ? -11.867 -6.069 7.323 1.00 91.25 82 PRO A C 1
ATOM 660 O O . PRO A 1 82 ? -11.383 -4.942 7.196 1.00 91.25 82 PRO A O 1
ATOM 663 N N . SER A 1 83 ? -12.630 -6.624 6.379 1.00 93.50 83 SER A N 1
ATOM 664 C CA . SER A 1 83 ? -12.819 -6.040 5.044 1.00 93.50 83 SER A CA 1
ATOM 665 C C . SER A 1 83 ? -13.509 -4.673 5.049 1.00 93.50 83 SER A C 1
ATOM 667 O O . SER A 1 83 ? -13.269 -3.865 4.164 1.00 93.50 83 SER A O 1
ATOM 669 N N . ASP A 1 84 ? -14.347 -4.375 6.042 1.00 94.25 84 ASP A N 1
ATOM 670 C CA . ASP A 1 84 ? -15.027 -3.078 6.194 1.00 94.25 84 ASP A CA 1
ATOM 671 C C . ASP A 1 84 ? -14.070 -1.925 6.556 1.00 94.25 84 ASP A C 1
ATOM 673 O O . ASP A 1 84 ? -14.431 -0.745 6.462 1.00 94.25 84 ASP A O 1
ATOM 677 N N . ARG A 1 85 ? -12.836 -2.263 6.947 1.00 95.12 85 ARG A N 1
ATOM 678 C CA . ARG A 1 85 ? -11.760 -1.321 7.268 1.00 95.12 85 ARG A CA 1
ATOM 679 C C . ARG A 1 85 ? -10.674 -1.243 6.203 1.00 95.12 85 ARG A C 1
ATOM 681 O O . ARG A 1 85 ? -9.730 -0.479 6.391 1.00 95.12 85 ARG A O 1
ATOM 688 N N . LEU A 1 86 ? -10.803 -1.989 5.111 1.00 96.62 86 LEU A N 1
ATOM 689 C CA . LEU A 1 86 ? -9.845 -2.012 4.015 1.00 96.62 86 LEU A CA 1
ATOM 690 C C . LEU A 1 86 ? -10.491 -1.470 2.737 1.00 96.62 86 LEU A C 1
ATOM 692 O O . LEU A 1 86 ? -11.548 -1.934 2.322 1.00 96.62 86 LEU A O 1
ATOM 696 N N . GLN A 1 87 ? -9.821 -0.528 2.083 1.00 97.19 87 GLN A N 1
ATOM 697 C CA . GLN A 1 87 ? -10.103 -0.140 0.706 1.00 97.19 87 GLN A CA 1
ATOM 698 C C . GLN A 1 87 ? -8.870 -0.432 -0.148 1.00 97.19 87 GLN A C 1
ATOM 700 O O . GLN A 1 87 ? -7.760 -0.031 0.200 1.00 97.19 87 GLN A O 1
ATOM 705 N N . VAL A 1 88 ? -9.072 -1.138 -1.260 1.00 97.56 88 VAL A N 1
ATOM 706 C CA . VAL A 1 88 ? -8.010 -1.488 -2.206 1.00 97.56 88 VAL A CA 1
ATOM 707 C C . VAL A 1 88 ? -8.343 -0.915 -3.572 1.00 97.56 88 VAL A C 1
ATOM 709 O O . VAL A 1 88 ? -9.442 -1.123 -4.079 1.00 97.56 88 VAL A O 1
ATOM 712 N N . GLU A 1 89 ? -7.374 -0.235 -4.171 1.00 98.06 89 GLU A N 1
ATOM 713 C CA . GLU A 1 89 ? -7.493 0.406 -5.476 1.00 98.06 89 GLU A CA 1
ATOM 714 C C . GLU A 1 89 ? -6.430 -0.142 -6.427 1.00 98.06 89 GLU A C 1
ATOM 716 O O . GLU A 1 89 ? -5.251 -0.231 -6.083 1.00 98.06 89 GLU A O 1
ATOM 721 N N . TYR A 1 90 ? -6.840 -0.486 -7.646 1.00 97.81 90 TYR A N 1
ATOM 722 C CA . TYR A 1 90 ? -5.941 -0.989 -8.683 1.00 97.81 90 TYR A CA 1
ATOM 723 C C . TYR A 1 90 ? -5.789 0.048 -9.789 1.00 97.81 90 TYR A C 1
ATOM 725 O O . TYR A 1 90 ? -6.762 0.404 -10.456 1.00 97.81 90 TYR A O 1
ATOM 733 N N . LEU A 1 91 ? -4.560 0.503 -10.012 1.00 98.06 91 LEU A N 1
ATOM 734 C CA . LEU A 1 91 ? -4.234 1.551 -10.972 1.00 98.06 91 LEU A CA 1
ATOM 735 C C . LEU A 1 91 ? -3.470 0.989 -12.180 1.00 98.06 91 LEU A C 1
ATOM 737 O O . LEU A 1 91 ? -2.719 0.020 -12.038 1.00 98.06 91 LEU A O 1
ATOM 741 N N . PRO A 1 92 ? -3.626 1.582 -13.378 1.00 97.75 92 PRO A N 1
ATOM 742 C CA . PRO A 1 92 ? -2.869 1.171 -14.556 1.00 97.75 92 PRO A CA 1
ATOM 743 C C . PRO A 1 92 ? -1.353 1.265 -14.334 1.00 97.75 92 PRO A C 1
ATOM 745 O O . PRO A 1 92 ? -0.842 2.308 -13.929 1.00 97.75 92 PRO A O 1
ATOM 748 N N . GLY A 1 93 ? -0.621 0.198 -14.657 1.00 96.06 93 GLY A N 1
ATOM 749 C CA . GLY A 1 93 ? 0.842 0.157 -14.580 1.00 96.06 93 GLY A CA 1
ATOM 750 C C . GLY A 1 93 ? 1.390 -0.962 -13.694 1.00 96.06 93 GLY A C 1
ATOM 751 O O . GLY A 1 93 ? 0.639 -1.692 -13.050 1.00 96.06 93 GLY A O 1
ATOM 752 N N . GLY A 1 94 ? 2.717 -1.114 -13.729 1.00 95.38 94 GLY A N 1
ATOM 753 C CA . GLY A 1 94 ? 3.470 -2.039 -12.873 1.00 95.38 94 GLY A CA 1
ATOM 754 C C . GLY A 1 94 ? 3.973 -1.351 -11.606 1.00 95.38 94 GLY A C 1
ATOM 755 O O . GLY A 1 94 ? 3.350 -0.406 -11.139 1.00 95.38 94 GLY A O 1
ATOM 756 N N . HIS A 1 95 ? 5.144 -1.735 -11.099 1.00 93.50 95 HIS A N 1
ATOM 757 C CA . HIS A 1 95 ? 5.697 -1.169 -9.860 1.00 93.50 95 HIS A CA 1
ATOM 758 C C . HIS A 1 95 ? 5.837 0.366 -9.854 1.00 93.50 95 HIS A C 1
ATOM 760 O O . HIS A 1 95 ? 5.646 1.035 -8.842 1.00 93.50 95 HIS A O 1
ATOM 766 N N . GLY A 1 96 ? 6.093 0.956 -11.023 1.00 93.38 96 GLY A N 1
ATOM 767 C CA . GLY A 1 96 ? 6.128 2.407 -11.216 1.00 93.38 96 GLY A CA 1
ATOM 768 C C . GLY A 1 96 ? 4.758 3.087 -11.344 1.00 93.38 96 GLY A C 1
ATOM 769 O O . GLY A 1 96 ? 4.719 4.238 -11.774 1.00 93.38 96 GLY A O 1
ATOM 770 N N . PHE A 1 97 ? 3.638 2.424 -11.027 1.00 96.31 97 PHE A N 1
ATOM 771 C CA . PHE A 1 97 ? 2.290 2.993 -11.176 1.00 96.31 97 PHE A CA 1
ATOM 772 C C . PHE A 1 97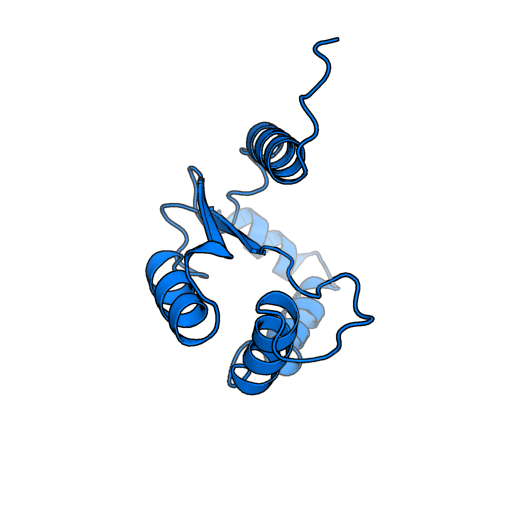 ? 2.067 4.340 -10.462 1.00 96.31 97 PHE A C 1
ATOM 774 O O . PHE A 1 97 ? 1.255 5.114 -10.973 1.00 96.31 97 PHE A O 1
ATOM 781 N N . PRO A 1 98 ? 2.736 4.699 -9.343 1.00 96.06 98 PRO A N 1
ATOM 782 C CA . PRO A 1 98 ? 2.448 5.977 -8.698 1.00 96.06 98 PRO A CA 1
ATOM 783 C C . PRO A 1 98 ? 2.812 7.192 -9.559 1.00 96.06 98 PRO A C 1
ATOM 785 O O . PRO A 1 98 ? 2.169 8.231 -9.439 1.00 96.06 98 PRO A O 1
ATOM 788 N N . TYR A 1 99 ? 3.806 7.070 -10.449 1.00 93.12 99 TYR A N 1
ATOM 789 C CA . TYR A 1 99 ? 4.278 8.188 -11.271 1.00 93.12 99 TYR A CA 1
ATOM 790 C C . TYR A 1 99 ? 3.223 8.698 -12.271 1.00 93.12 99 TYR A C 1
ATOM 792 O O . TYR A 1 99 ? 2.924 9.890 -12.237 1.00 93.12 99 TYR A O 1
ATOM 800 N N . PRO A 1 100 ? 2.633 7.857 -13.147 1.00 95.94 100 PRO A N 1
ATOM 801 C CA . PRO A 1 100 ? 1.625 8.317 -14.102 1.00 95.94 100 PRO A CA 1
ATOM 802 C C . PRO A 1 100 ? 0.225 8.509 -13.497 1.00 95.94 100 PRO A C 1
ATOM 804 O O . PRO A 1 100 ? -0.615 9.120 -14.145 1.00 95.94 100 PRO A O 1
ATOM 807 N N . ASN A 1 101 ? -0.049 7.993 -12.291 1.00 97.00 101 ASN A N 1
ATOM 808 C CA . ASN A 1 101 ? -1.387 8.022 -11.679 1.00 97.00 101 ASN A CA 1
ATOM 809 C C . ASN A 1 101 ? -1.500 8.987 -10.487 1.00 97.00 101 ASN A C 1
ATOM 811 O O . ASN A 1 101 ? -2.418 8.861 -9.676 1.00 97.00 101 ASN A O 1
ATOM 815 N N . SER A 1 102 ? -0.567 9.929 -10.347 1.00 96.75 102 SER A N 1
ATOM 816 C CA . SER A 1 102 ? -0.467 10.816 -9.182 1.00 96.75 102 SER A CA 1
ATOM 817 C C . SER A 1 102 ? -1.756 11.599 -8.905 1.00 96.75 102 SER A C 1
ATOM 819 O O . SER A 1 102 ? -2.228 11.603 -7.770 1.00 96.75 102 SER A O 1
ATOM 821 N N . GLU A 1 103 ? -2.370 12.189 -9.933 1.00 96.31 103 GLU A N 1
ATOM 822 C CA . GLU A 1 103 ? -3.641 12.918 -9.812 1.00 96.31 103 GLU A CA 1
ATOM 823 C C . GLU A 1 103 ? -4.748 12.015 -9.261 1.00 96.31 103 GLU A C 1
ATOM 825 O O . GLU A 1 103 ? -5.367 12.328 -8.243 1.00 96.31 103 GLU A O 1
ATOM 830 N N . LYS A 1 104 ? -4.922 10.830 -9.858 1.00 96.00 104 LYS A N 1
ATOM 831 C CA . LYS A 1 104 ? -5.939 9.866 -9.430 1.00 96.00 104 LYS A CA 1
ATOM 832 C C . LYS A 1 104 ? -5.721 9.387 -7.994 1.00 96.00 104 LYS A C 1
ATOM 834 O O . LYS A 1 104 ? -6.687 9.224 -7.245 1.00 96.00 104 LYS A O 1
ATOM 839 N N . ILE A 1 105 ? -4.468 9.156 -7.601 1.00 97.44 105 ILE A N 1
ATOM 840 C CA . ILE A 1 105 ? -4.107 8.778 -6.229 1.00 97.44 105 ILE A CA 1
ATOM 841 C C . ILE A 1 105 ? -4.512 9.891 -5.259 1.00 97.44 105 ILE A C 1
ATOM 843 O O . ILE A 1 105 ? -5.180 9.610 -4.265 1.00 97.44 105 ILE A O 1
ATOM 847 N N . ILE A 1 106 ? -4.167 11.147 -5.560 1.00 96.31 106 ILE A N 1
ATOM 848 C CA . ILE A 1 106 ? -4.489 12.301 -4.709 1.00 96.31 106 ILE A CA 1
ATOM 849 C C . ILE A 1 106 ? -6.002 12.465 -4.563 1.00 96.31 106 ILE A C 1
ATOM 851 O O . ILE A 1 106 ? -6.495 12.578 -3.442 1.00 96.31 106 ILE A O 1
ATOM 855 N N . GLU A 1 107 ? -6.753 12.425 -5.663 1.00 96.06 107 GLU A N 1
ATOM 856 C CA . GLU A 1 107 ? -8.218 12.497 -5.631 1.00 96.06 107 GLU A CA 1
ATOM 857 C C . GLU A 1 107 ? -8.825 11.406 -4.744 1.00 96.06 107 GLU A C 1
ATOM 859 O O . GLU A 1 107 ? -9.716 11.670 -3.933 1.00 96.06 107 GLU A O 1
ATOM 864 N N . THR A 1 108 ? -8.318 10.179 -4.872 1.00 96.75 108 THR A N 1
ATOM 865 C CA . THR A 1 108 ? -8.803 9.029 -4.105 1.00 96.75 108 THR A CA 1
ATOM 866 C C . THR A 1 108 ? -8.485 9.180 -2.619 1.00 96.75 108 THR A C 1
ATOM 868 O O . THR A 1 108 ? -9.353 8.936 -1.785 1.00 96.75 108 THR A O 1
ATOM 871 N N . ILE A 1 109 ? -7.283 9.652 -2.279 1.00 96.19 109 ILE A N 1
ATOM 872 C CA . ILE A 1 109 ? -6.873 9.950 -0.902 1.00 96.19 109 ILE A CA 1
ATOM 873 C C . ILE A 1 109 ? -7.766 11.039 -0.285 1.00 96.19 109 ILE A C 1
ATOM 875 O O . ILE A 1 109 ? -8.262 10.873 0.831 1.00 96.19 109 ILE A O 1
ATOM 879 N N . LEU A 1 110 ? -8.018 12.137 -1.007 1.00 95.50 110 LEU A N 1
ATOM 880 C CA . LEU A 1 110 ? -8.889 13.218 -0.535 1.00 95.50 110 LEU A CA 1
ATOM 881 C C . LEU A 1 110 ? -10.319 12.716 -0.299 1.00 95.50 110 LEU A C 1
ATOM 883 O O . LEU A 1 110 ? -10.889 12.957 0.769 1.00 95.50 110 LEU A O 1
ATOM 887 N N . SER A 1 111 ? -10.860 11.948 -1.249 1.00 93.69 111 SER A N 1
ATOM 888 C CA . SER A 1 111 ? -12.174 11.315 -1.114 1.00 93.69 111 SER A CA 1
ATOM 889 C C . SER A 1 111 ? -12.228 10.350 0.072 1.00 93.69 111 SER A C 1
ATOM 891 O O . SER A 1 111 ? -13.224 10.323 0.793 1.00 93.69 111 SER A O 1
ATOM 893 N N . PHE A 1 112 ? -11.170 9.570 0.297 1.00 93.75 112 PHE A N 1
ATOM 894 C CA . PHE A 1 112 ? -11.075 8.610 1.396 1.00 93.75 112 PHE A CA 1
ATOM 895 C C . PHE A 1 112 ? -11.092 9.291 2.769 1.00 93.75 112 PHE A C 1
ATOM 897 O O . PHE A 1 112 ? -11.756 8.811 3.687 1.00 93.75 112 PHE A O 1
ATOM 904 N N . TRP A 1 113 ? -10.434 10.446 2.901 1.00 88.12 113 TRP A N 1
ATOM 905 C CA . TRP A 1 113 ? -10.498 11.269 4.112 1.00 88.12 113 TRP A CA 1
ATOM 906 C C . TRP A 1 113 ? -11.824 12.021 4.295 1.00 88.12 113 TRP A C 1
ATOM 908 O O . TRP A 1 113 ? -12.053 12.593 5.359 1.00 88.12 113 TRP A O 1
ATOM 918 N N . GLY A 1 114 ? -12.718 12.005 3.302 1.00 80.44 114 GLY A N 1
ATOM 919 C CA . GLY A 1 114 ? -13.990 12.729 3.341 1.00 80.44 114 GLY A CA 1
ATOM 920 C C . GLY A 1 114 ? -13.890 14.196 2.906 1.00 80.44 114 GLY A C 1
ATOM 921 O O . GLY A 1 114 ? -14.858 14.944 3.053 1.00 80.44 114 GLY A O 1
ATOM 922 N N . SER A 1 115 ? -12.758 14.609 2.334 1.00 59.22 115 SER A N 1
ATOM 923 C CA . SER A 1 115 ? -12.581 15.929 1.731 1.00 59.22 115 SER A CA 1
ATOM 924 C C . SER A 1 115 ? -13.035 15.874 0.274 1.00 59.22 115 SER A C 1
ATOM 926 O O . SER A 1 115 ? -12.373 15.271 -0.568 1.00 5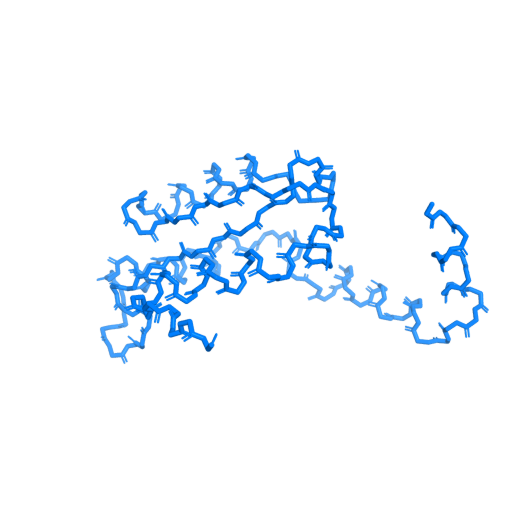9.22 115 SER A O 1
ATOM 928 N N . LYS A 1 116 ? -14.160 16.515 -0.067 1.00 45.06 116 LYS A N 1
ATOM 929 C CA . LYS A 1 116 ? -14.459 16.783 -1.483 1.00 45.06 116 LYS A CA 1
ATOM 930 C C . LYS A 1 116 ? -13.390 17.745 -2.018 1.00 45.06 116 LYS A C 1
ATOM 932 O O . LYS A 1 116 ? -13.206 18.792 -1.395 1.00 45.06 116 LYS A O 1
ATOM 937 N N . PRO A 1 117 ? -12.706 17.440 -3.135 1.00 47.59 117 PRO A N 1
ATOM 938 C CA . PRO A 1 117 ? -11.829 18.414 -3.758 1.00 47.59 117 PRO A CA 1
ATOM 939 C C . PRO A 1 117 ? -12.668 19.624 -4.173 1.00 47.59 117 PRO A C 1
ATOM 941 O O . PRO A 1 117 ? -13.647 19.494 -4.912 1.00 47.59 117 PRO A O 1
ATOM 944 N N . SER A 1 118 ? -12.321 20.799 -3.653 1.00 46.56 118 SER A N 1
ATOM 945 C CA . SER A 1 118 ? -12.832 22.067 -4.160 1.00 46.56 118 SER A CA 1
ATOM 946 C C . SER A 1 118 ? -12.290 22.215 -5.576 1.00 46.56 118 SER A C 1
ATOM 948 O O . SER A 1 118 ? -11.081 22.337 -5.759 1.00 46.56 118 SER A O 1
ATOM 950 N N . VAL A 1 119 ? -13.165 22.146 -6.575 1.00 47.19 119 VAL A N 1
ATOM 951 C CA . VAL A 1 119 ? -12.807 22.499 -7.951 1.00 47.19 119 VAL A CA 1
ATOM 952 C C . VAL A 1 119 ? -12.381 23.972 -7.936 1.00 47.19 119 VAL A C 1
ATOM 954 O O . VAL A 1 119 ? -13.161 24.817 -7.490 1.00 47.19 119 VAL A O 1
ATOM 957 N N . LEU A 1 120 ? -11.131 24.241 -8.328 1.00 36.66 120 LEU A N 1
ATOM 958 C CA . LEU A 1 120 ? -10.615 25.587 -8.603 1.00 36.66 120 LEU A CA 1
ATOM 959 C C . LEU A 1 120 ? -11.109 26.074 -9.966 1.00 36.66 120 LEU A C 1
ATOM 961 O O . LEU A 1 120 ? -11.160 25.237 -10.897 1.00 36.66 120 LEU A O 1
#

Foldseek 3Di:
DVVVVVCCVVPVPCSVVVVVCCVVVNPPDDCLVVLLVLQCQLQQNDDCVDPSHVAADEEEAEPAAPPDDQVVVVVSNVVRHPPVRYDYYYAHDYPPRCVVCVVVVVCVVCVSVVHHPDDD